Protein AF-A0AAN0NM35-F1 (afdb_monomer_lite)

Foldseek 3Di:
DLPDPVLVVVLVVLLVVVVVVVVVCVVPDDPVRVVVVCPDPSVVVNVVSCVVNVVPD

Structure (mmCIF, N/CA/C/O backbone):
data_AF-A0AAN0NM35-F1
#
_entr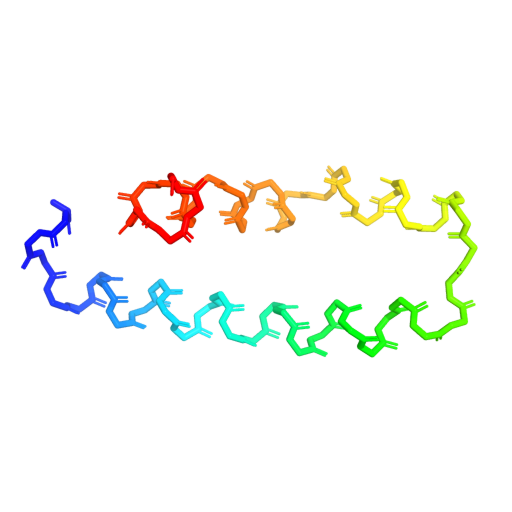y.id   AF-A0AAN0NM35-F1
#
loop_
_atom_site.group_PDB
_atom_site.id
_atom_site.type_symbol
_atom_site.label_atom_id
_atom_site.label_alt_id
_atom_site.label_comp_id
_atom_site.label_asym_id
_atom_site.label_entity_id
_atom_site.label_seq_id
_atom_site.pdbx_PDB_ins_code
_atom_site.Cartn_x
_atom_site.Cartn_y
_atom_site.Cartn_z
_atom_site.occupancy
_atom_site.B_iso_or_equiv
_atom_site.auth_seq_id
_atom_site.auth_comp_id
_atom_site.auth_asym_id
_atom_site.auth_atom_id
_atom_site.pdbx_PDB_model_num
ATOM 1 N N . MET A 1 1 ? 7.629 -1.195 -19.315 1.00 63.94 1 MET A N 1
ATOM 2 C CA . MET A 1 1 ? 7.502 -1.180 -17.838 1.00 63.94 1 MET A CA 1
ATOM 3 C C . MET A 1 1 ? 7.494 -2.584 -17.249 1.00 63.94 1 MET A C 1
ATOM 5 O O . MET A 1 1 ? 8.360 -2.854 -16.439 1.00 63.94 1 MET A O 1
ATOM 9 N N . ARG A 1 2 ? 6.611 -3.508 -17.670 1.00 64.81 2 ARG A N 1
ATOM 10 C CA . ARG A 1 2 ? 6.632 -4.901 -17.164 1.00 64.81 2 ARG A CA 1
ATOM 11 C C . ARG A 1 2 ? 7.945 -5.658 -17.415 1.00 64.81 2 ARG A C 1
ATOM 13 O O . ARG A 1 2 ? 8.271 -6.526 -16.625 1.00 64.81 2 ARG A O 1
ATOM 20 N N . GLU A 1 3 ? 8.701 -5.337 -18.465 1.00 78.69 3 GLU A N 1
ATOM 21 C CA . GLU A 1 3 ? 10.001 -5.983 -18.727 1.00 78.69 3 GLU A CA 1
ATOM 22 C C . GLU A 1 3 ? 11.191 -5.294 -18.045 1.00 78.69 3 GLU A C 1
ATOM 24 O O . GLU A 1 3 ? 12.258 -5.890 -17.917 1.00 78.69 3 GLU A O 1
ATOM 29 N N . ASP A 1 4 ? 10.994 -4.082 -17.526 1.00 89.62 4 ASP A N 1
ATOM 30 C CA . ASP A 1 4 ? 12.025 -3.357 -16.788 1.00 89.62 4 ASP A CA 1
ATOM 31 C C . ASP A 1 4 ? 12.239 -4.039 -15.428 1.00 89.62 4 ASP A C 1
ATOM 33 O O . ASP A 1 4 ? 11.321 -4.170 -14.612 1.00 89.62 4 ASP A O 1
ATOM 37 N N . THR A 1 5 ? 13.446 -4.558 -15.216 1.00 90.31 5 THR A N 1
ATOM 38 C CA . THR A 1 5 ? 13.813 -5.302 -14.008 1.00 90.31 5 THR A CA 1
ATOM 39 C C . THR A 1 5 ? 13.916 -4.399 -12.785 1.00 90.31 5 THR A C 1
ATOM 41 O O . THR A 1 5 ? 13.469 -4.803 -11.713 1.00 90.31 5 THR A O 1
ATOM 44 N N . ILE A 1 6 ? 14.419 -3.171 -12.940 1.00 93.81 6 ILE A N 1
ATOM 45 C CA . ILE A 1 6 ? 14.554 -2.198 -11.847 1.00 93.81 6 ILE A CA 1
ATOM 46 C C . ILE A 1 6 ? 13.169 -1.740 -11.394 1.00 93.81 6 ILE A C 1
ATOM 48 O O . ILE A 1 6 ? 12.886 -1.686 -10.195 1.00 93.81 6 ILE A O 1
ATOM 52 N N . PHE A 1 7 ? 12.282 -1.455 -12.349 1.00 91.12 7 PHE A N 1
ATOM 53 C CA . PHE A 1 7 ? 10.903 -1.093 -12.044 1.00 91.12 7 PHE A CA 1
ATOM 54 C C . PHE A 1 7 ? 10.179 -2.218 -11.295 1.00 91.12 7 PHE A C 1
ATOM 56 O O . PHE A 1 7 ? 9.561 -1.960 -10.264 1.00 91.12 7 PHE A O 1
ATOM 63 N N . ARG A 1 8 ? 10.276 -3.467 -11.773 1.00 91.19 8 ARG A N 1
ATOM 64 C CA . ARG A 1 8 ? 9.637 -4.620 -11.118 1.00 91.19 8 ARG A CA 1
ATOM 65 C C . ARG A 1 8 ? 10.123 -4.832 -9.692 1.00 91.19 8 ARG A C 1
ATOM 67 O O . ARG A 1 8 ? 9.293 -4.990 -8.801 1.00 91.19 8 ARG A O 1
ATOM 74 N N . ASP A 1 9 ? 11.435 -4.806 -9.476 1.00 94.50 9 ASP A N 1
ATOM 75 C CA . ASP A 1 9 ? 12.007 -4.973 -8.139 1.00 94.50 9 ASP A CA 1
ATOM 76 C C . ASP A 1 9 ? 11.542 -3.857 -7.192 1.00 94.50 9 ASP A C 1
ATOM 78 O O . ASP A 1 9 ? 11.061 -4.122 -6.090 1.00 94.50 9 ASP A O 1
ATOM 82 N N . SER A 1 10 ? 11.547 -2.611 -7.676 1.00 96.38 10 SER A N 1
ATOM 83 C CA . SER A 1 10 ? 11.054 -1.457 -6.917 1.00 96.38 10 SER A CA 1
ATOM 84 C C . SER A 1 10 ? 9.572 -1.590 -6.554 1.00 96.38 10 SER A C 1
ATOM 86 O O . SER A 1 10 ? 9.192 -1.323 -5.412 1.00 96.38 10 SER A O 1
ATOM 88 N N . VAL A 1 11 ? 8.726 -2.035 -7.494 1.00 96.00 11 VAL A N 1
ATOM 89 C CA . VAL A 1 11 ? 7.302 -2.277 -7.225 1.00 96.00 11 VAL A CA 1
ATOM 90 C C . VAL A 1 11 ? 7.133 -3.401 -6.210 1.00 96.00 11 VAL A C 1
ATOM 92 O O . VAL A 1 11 ? 6.415 -3.216 -5.234 1.00 96.00 11 VAL A O 1
ATOM 95 N N . HIS A 1 12 ? 7.814 -4.536 -6.373 1.00 94.81 12 HIS A N 1
ATOM 96 C CA . HIS A 1 12 ? 7.727 -5.645 -5.420 1.00 94.81 12 HIS A CA 1
ATOM 97 C C . HIS A 1 12 ? 8.159 -5.224 -4.012 1.00 94.81 12 HIS A C 1
ATOM 99 O O . HIS A 1 12 ? 7.492 -5.562 -3.030 1.00 94.81 12 HIS A O 1
ATOM 105 N N . HIS A 1 13 ? 9.240 -4.449 -3.903 1.00 97.25 13 HIS A N 1
ATOM 106 C CA . HIS A 1 13 ? 9.696 -3.911 -2.629 1.00 97.25 13 HIS A CA 1
ATOM 107 C C . HIS A 1 13 ? 8.644 -2.995 -1.996 1.00 97.25 13 HIS A C 1
ATOM 109 O O . HIS A 1 13 ? 8.323 -3.148 -0.815 1.00 97.25 13 HIS A O 1
ATOM 115 N N . PHE A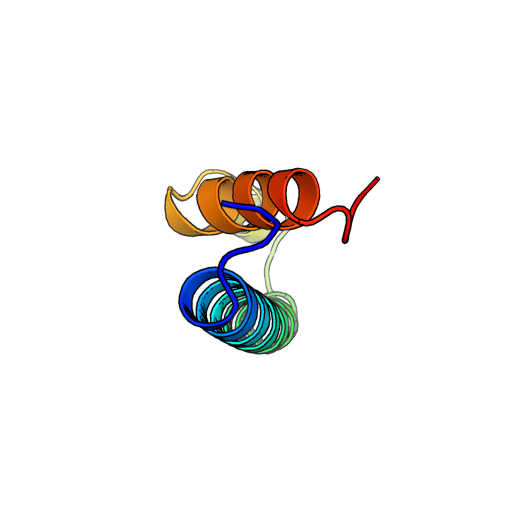 1 14 ? 8.077 -2.076 -2.780 1.00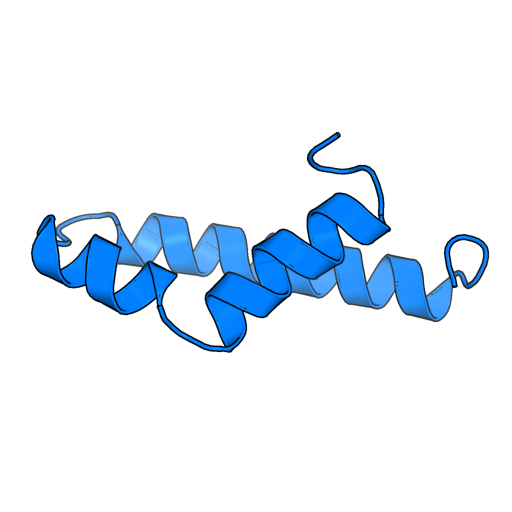 97.94 14 PHE A N 1
ATOM 116 C CA . PHE A 1 14 ? 7.011 -1.189 -2.328 1.00 97.94 14 PHE A CA 1
ATOM 117 C C . PHE A 1 14 ? 5.777 -1.968 -1.856 1.00 97.94 14 PHE A C 1
ATOM 119 O O . PHE A 1 14 ? 5.322 -1.738 -0.736 1.00 97.94 14 PHE A O 1
ATOM 126 N N . LEU A 1 15 ? 5.279 -2.916 -2.660 1.00 97.62 15 LEU A N 1
ATOM 127 C CA . LEU A 1 15 ? 4.114 -3.733 -2.315 1.00 97.62 15 LEU A CA 1
ATOM 128 C C . LEU A 1 15 ? 4.352 -4.472 -0.994 1.00 97.62 15 LEU A C 1
ATOM 130 O O . LEU A 1 15 ? 3.549 -4.363 -0.074 1.00 97.62 15 LEU A O 1
ATOM 134 N N . ARG A 1 16 ? 5.505 -5.130 -0.840 1.00 97.44 16 ARG A N 1
ATOM 135 C CA . ARG A 1 16 ? 5.851 -5.838 0.400 1.00 97.44 16 ARG A CA 1
ATOM 136 C C . ARG A 1 16 ? 5.891 -4.915 1.619 1.00 97.44 16 ARG A C 1
ATOM 138 O O . ARG A 1 16 ? 5.444 -5.297 2.696 1.00 97.44 16 ARG A O 1
ATOM 145 N N . LYS A 1 17 ? 6.474 -3.721 1.490 1.00 98.38 17 LYS A N 1
ATOM 146 C CA . LYS A 1 17 ? 6.571 -2.764 2.603 1.00 98.38 17 LYS A CA 1
ATOM 147 C C . LYS A 1 17 ? 5.212 -2.188 2.980 1.00 98.38 17 LYS A C 1
ATOM 149 O O . LYS A 1 17 ? 4.943 -2.038 4.169 1.00 98.38 17 LYS A O 1
ATOM 154 N N . PHE A 1 18 ? 4.380 -1.882 1.989 1.00 98.19 18 PHE A N 1
ATOM 155 C CA . PHE A 1 18 ? 3.036 -1.381 2.231 1.00 98.19 18 PHE A CA 1
ATOM 156 C C . PHE A 1 18 ? 2.156 -2.445 2.889 1.00 98.19 18 PHE A C 1
ATOM 158 O O . PHE A 1 18 ? 1.492 -2.128 3.865 1.00 98.19 18 PHE A O 1
ATOM 165 N N . ASP A 1 19 ? 2.214 -3.694 2.425 1.00 97.38 19 ASP A N 1
ATOM 166 C CA . ASP A 1 19 ? 1.461 -4.817 2.997 1.00 97.38 19 ASP A CA 1
ATOM 167 C C . ASP A 1 19 ? 1.802 -5.050 4.480 1.00 97.38 19 ASP A C 1
ATOM 169 O O . ASP A 1 19 ? 0.915 -5.087 5.328 1.00 97.38 19 ASP A O 1
ATOM 173 N N . LEU A 1 20 ? 3.095 -5.071 4.826 1.00 98.12 20 LEU A N 1
ATOM 174 C CA . LEU A 1 20 ? 3.544 -5.180 6.221 1.00 98.12 20 LEU A CA 1
ATOM 175 C C . LEU A 1 20 ? 3.052 -4.019 7.097 1.00 98.12 20 LEU A C 1
ATOM 177 O O . LEU A 1 20 ? 2.667 -4.227 8.246 1.00 98.12 20 LEU A O 1
ATOM 181 N N . MET A 1 21 ? 3.086 -2.795 6.566 1.00 97.88 21 MET A N 1
ATOM 182 C CA . MET A 1 21 ? 2.587 -1.618 7.276 1.00 97.88 21 MET A CA 1
ATOM 183 C C . MET A 1 21 ? 1.070 -1.692 7.458 1.00 97.88 21 MET A C 1
ATOM 185 O O . MET A 1 21 ? 0.585 -1.457 8.560 1.00 97.88 21 MET A O 1
ATOM 189 N N . LEU A 1 22 ? 0.338 -2.065 6.405 1.00 97.94 22 LEU A N 1
ATOM 190 C CA . LEU A 1 22 ? -1.114 -2.186 6.426 1.00 97.94 22 LEU A CA 1
ATOM 191 C C . LEU A 1 22 ? -1.568 -3.258 7.416 1.00 97.94 22 LEU A C 1
ATOM 193 O O . LEU A 1 22 ? -2.503 -3.003 8.162 1.00 97.94 22 LEU A O 1
ATOM 197 N N . ALA A 1 23 ? -0.895 -4.410 7.471 1.00 97.88 23 ALA A N 1
ATOM 198 C CA . ALA A 1 23 ? -1.195 -5.460 8.441 1.00 97.88 23 ALA A CA 1
ATOM 199 C C . ALA A 1 23 ? -1.039 -4.964 9.888 1.00 97.88 23 ALA A C 1
ATOM 201 O O . ALA A 1 23 ? -1.916 -5.197 10.714 1.00 97.88 23 ALA A O 1
ATOM 202 N N . GLY A 1 24 ? 0.043 -4.232 10.183 1.00 98.25 24 GLY A N 1
ATOM 203 C CA . GLY A 1 24 ? 0.253 -3.638 11.506 1.00 98.25 24 GLY A CA 1
ATOM 204 C C . GLY A 1 24 ? -0.716 -2.497 11.825 1.00 98.25 24 GLY A C 1
ATOM 205 O O . GLY A 1 24 ? -1.111 -2.338 12.971 1.00 98.25 24 GLY A O 1
ATOM 206 N N . PHE A 1 25 ? -1.118 -1.710 10.825 1.00 97.81 25 PHE A N 1
ATOM 207 C CA . PHE A 1 25 ? -2.126 -0.661 10.989 1.00 97.81 25 PHE A CA 1
ATOM 208 C C . PHE A 1 25 ? -3.523 -1.242 11.220 1.00 97.81 25 PHE A C 1
ATOM 210 O O . PHE A 1 25 ? -4.266 -0.726 12.045 1.00 97.81 25 PHE A O 1
ATOM 217 N N . ALA A 1 26 ? -3.884 -2.293 10.483 1.00 97.88 26 ALA A N 1
ATOM 218 C CA . ALA A 1 26 ? -5.192 -2.926 10.567 1.00 97.88 26 ALA A CA 1
ATOM 219 C C . ALA A 1 26 ? -5.429 -3.594 11.930 1.00 97.88 26 ALA A C 1
ATOM 221 O O . ALA A 1 26 ? -6.580 -3.717 12.349 1.00 97.88 26 ALA A O 1
ATOM 222 N N . ASP A 1 27 ? -4.361 -3.979 12.634 1.00 97.62 27 ASP A N 1
ATOM 223 C CA . ASP A 1 27 ? -4.434 -4.484 14.003 1.00 97.62 27 ASP A CA 1
ATOM 224 C C . ASP A 1 27 ? -4.893 -3.376 14.968 1.00 97.62 27 ASP A C 1
ATOM 226 O O . ASP A 1 27 ? -4.129 -2.510 15.393 1.00 97.62 27 ASP A O 1
ATOM 230 N N . GLY A 1 28 ? -6.192 -3.372 15.274 1.00 96.69 28 GLY A N 1
ATOM 231 C CA . GLY A 1 28 ? -6.830 -2.377 16.137 1.00 96.69 28 GLY A CA 1
ATOM 232 C C . GLY A 1 28 ? -7.366 -1.134 15.418 1.00 96.69 28 GLY A C 1
ATOM 233 O O . GLY A 1 28 ? -7.888 -0.238 16.086 1.00 96.69 28 GLY A O 1
ATOM 234 N N . ALA A 1 29 ? -7.292 -1.063 14.085 1.00 98.06 29 ALA A N 1
ATOM 235 C CA . ALA A 1 29 ? -7.969 -0.010 13.331 1.00 98.06 29 ALA A CA 1
ATOM 236 C C . ALA A 1 29 ? -9.493 -0.195 13.363 1.00 98.06 29 ALA A C 1
ATOM 238 O O . ALA A 1 29 ? -10.006 -1.306 13.245 1.00 98.06 29 ALA A O 1
ATOM 239 N N . SER A 1 30 ? -10.223 0.916 13.476 1.00 98.56 30 SER A N 1
ATOM 240 C CA . SER A 1 30 ? -11.665 0.928 13.232 1.00 98.56 30 SER A CA 1
ATOM 241 C C . SER A 1 30 ? -11.973 0.884 11.734 1.00 98.56 30 SER A C 1
ATOM 243 O O . SER A 1 30 ? -11.136 1.249 10.905 1.00 98.56 30 SER A O 1
ATOM 245 N N . ASP A 1 31 ? -13.210 0.531 11.388 1.00 98.06 31 ASP A N 1
ATOM 246 C CA . ASP A 1 31 ? -13.690 0.544 10.001 1.00 98.06 31 ASP A CA 1
ATOM 247 C C . ASP A 1 31 ? -13.500 1.918 9.335 1.00 98.06 31 ASP A C 1
ATOM 249 O O . ASP A 1 31 ? -13.005 2.003 8.211 1.00 98.06 31 ASP A O 1
ATOM 253 N N . ASP A 1 32 ? -13.790 3.009 10.053 1.00 98.44 32 ASP A N 1
ATOM 254 C CA . ASP A 1 32 ? -13.571 4.377 9.562 1.00 98.44 32 ASP A CA 1
ATOM 255 C C . ASP A 1 32 ? -12.087 4.663 9.284 1.00 98.44 32 ASP A C 1
ATOM 257 O O . ASP A 1 32 ? -11.743 5.325 8.301 1.00 98.44 32 ASP A O 1
ATOM 261 N N . ALA A 1 33 ? -11.186 4.146 10.125 1.00 98.19 33 ALA A N 1
ATOM 262 C CA . ALA A 1 33 ? -9.748 4.303 9.937 1.00 98.19 33 ALA A CA 1
ATOM 263 C C . ALA A 1 33 ? -9.242 3.485 8.736 1.00 98.19 33 ALA A C 1
ATOM 265 O O . ALA A 1 33 ? -8.394 3.963 7.979 1.00 98.19 33 ALA A O 1
ATOM 266 N N . LEU A 1 34 ? -9.790 2.285 8.518 1.00 98.00 34 LEU A N 1
ATOM 267 C CA . LEU A 1 34 ? -9.503 1.462 7.340 1.00 98.00 34 LEU A CA 1
ATOM 268 C C . LEU A 1 34 ? -9.988 2.138 6.050 1.00 98.00 34 LEU A C 1
ATOM 270 O O . LEU A 1 34 ? -9.241 2.191 5.070 1.00 98.00 34 LEU A O 1
ATOM 274 N N . LEU A 1 35 ? -11.192 2.720 6.061 1.00 97.88 35 LEU A N 1
ATOM 275 C CA . LEU A 1 35 ? -11.722 3.494 4.936 1.00 97.88 35 LEU A CA 1
ATOM 276 C C . LEU A 1 35 ? -10.834 4.704 4.627 1.00 97.88 35 LEU A C 1
ATOM 278 O O . LEU A 1 35 ? -10.437 4.905 3.480 1.00 97.88 35 LEU A O 1
ATOM 282 N N . ALA A 1 36 ? -10.446 5.471 5.647 1.00 98.19 36 ALA A N 1
ATOM 283 C CA . ALA A 1 36 ? -9.548 6.609 5.469 1.00 98.19 36 ALA A CA 1
ATOM 284 C C . ALA A 1 36 ? -8.170 6.191 4.918 1.00 98.19 36 ALA A C 1
ATOM 286 O O . ALA A 1 36 ? -7.620 6.874 4.051 1.00 98.19 36 ALA A O 1
ATOM 287 N N . MET A 1 37 ? -7.620 5.058 5.372 1.00 98.12 37 MET A N 1
ATOM 288 C CA . MET A 1 37 ? -6.359 4.509 4.862 1.00 98.12 37 MET A CA 1
ATOM 289 C C . MET A 1 37 ? -6.457 4.154 3.372 1.00 98.12 37 MET A C 1
ATOM 291 O O . MET A 1 37 ? -5.565 4.513 2.594 1.00 98.12 37 MET A O 1
ATOM 295 N N . ALA A 1 38 ? -7.548 3.501 2.962 1.00 97.25 38 ALA A N 1
ATOM 296 C CA . ALA A 1 38 ? -7.792 3.110 1.573 1.00 97.25 38 ALA A CA 1
ATOM 297 C C . ALA A 1 38 ? -7.871 4.316 0.616 1.00 97.25 38 ALA A C 1
ATOM 299 O O . ALA A 1 38 ? -7.474 4.221 -0.548 1.00 97.25 38 ALA A O 1
ATOM 300 N N . GLU A 1 39 ? -8.312 5.470 1.115 1.00 97.69 39 GLU A N 1
ATOM 301 C CA . GLU A 1 39 ? -8.438 6.706 0.340 1.00 97.69 39 GLU A CA 1
ATOM 302 C C . GLU A 1 39 ? -7.108 7.443 0.116 1.00 97.69 39 GLU A C 1
ATOM 304 O O . GLU A 1 39 ? -7.011 8.327 -0.745 1.00 97.69 39 GLU A O 1
ATOM 309 N N . THR A 1 40 ? -6.045 7.062 0.831 1.00 98.44 40 THR A N 1
ATOM 310 C CA . THR A 1 40 ? -4.733 7.696 0.680 1.00 98.44 40 THR A CA 1
ATOM 311 C C . THR A 1 40 ? -4.127 7.460 -0.706 1.00 98.44 40 THR A C 1
ATOM 313 O O . THR A 1 40 ? -4.308 6.428 -1.358 1.00 98.44 40 THR A O 1
ATOM 316 N N . ARG A 1 41 ? -3.306 8.415 -1.158 1.00 98.31 41 ARG A N 1
ATOM 317 C CA . ARG A 1 41 ? -2.565 8.298 -2.427 1.00 98.31 41 ARG A CA 1
ATOM 318 C C . ARG A 1 41 ? -1.678 7.049 -2.469 1.00 98.31 41 ARG A C 1
ATOM 320 O O . ARG A 1 41 ? -1.544 6.443 -3.527 1.00 98.31 41 ARG A O 1
ATOM 327 N N . THR A 1 42 ? -1.095 6.661 -1.335 1.00 98.00 42 THR A N 1
ATOM 328 C CA . THR A 1 42 ? -0.217 5.489 -1.227 1.00 98.00 42 THR A CA 1
ATOM 329 C C . THR A 1 42 ? -1.000 4.182 -1.356 1.00 98.00 42 THR A C 1
ATOM 331 O O . THR A 1 42 ? -0.567 3.305 -2.099 1.00 98.00 42 THR A O 1
ATOM 334 N N . ALA A 1 43 ? -2.177 4.071 -0.729 1.00 98.12 43 ALA A N 1
ATOM 335 C CA . ALA A 1 43 ? -3.054 2.908 -0.892 1.00 98.12 43 ALA A CA 1
ATOM 336 C C . ALA A 1 43 ? -3.564 2.772 -2.337 1.00 98.12 43 ALA A C 1
ATOM 338 O O . ALA A 1 43 ? -3.541 1.689 -2.924 1.00 98.12 43 ALA A O 1
ATOM 339 N N . ARG A 1 44 ? -3.930 3.892 -2.974 1.00 97.75 44 ARG A N 1
ATOM 340 C CA . ARG A 1 44 ? -4.286 3.906 -4.403 1.00 97.75 44 ARG A CA 1
ATOM 341 C C . ARG A 1 44 ? -3.112 3.475 -5.290 1.00 97.75 44 ARG A C 1
ATOM 343 O O . ARG A 1 44 ? -3.315 2.721 -6.240 1.00 97.75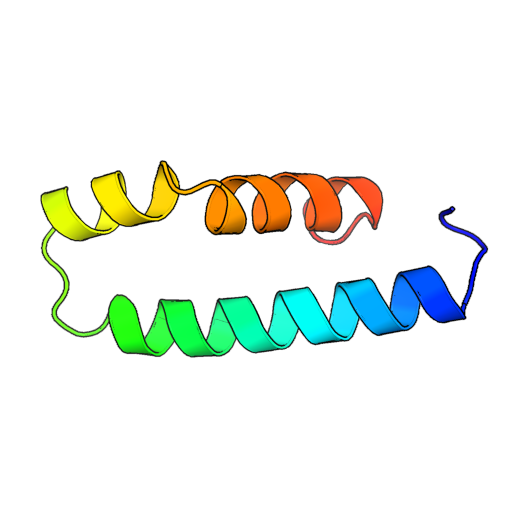 44 ARG A O 1
ATOM 350 N N . ALA A 1 45 ? -1.888 3.906 -4.970 1.00 97.75 45 ALA A N 1
ATOM 351 C CA . ALA A 1 45 ? -0.681 3.477 -5.674 1.00 97.75 45 ALA A CA 1
ATOM 352 C C . ALA A 1 45 ? -0.407 1.974 -5.496 1.00 97.75 45 ALA A C 1
ATOM 354 O O . ALA A 1 45 ? -0.046 1.320 -6.467 1.00 97.75 45 ALA A O 1
ATOM 355 N N . PHE A 1 46 ? -0.638 1.413 -4.305 1.00 97.88 46 PHE A N 1
ATOM 356 C CA . PHE A 1 46 ? -0.550 -0.029 -4.050 1.00 97.88 46 PHE A CA 1
ATOM 357 C C . PHE A 1 46 ? -1.463 -0.829 -4.980 1.00 97.88 46 PHE A C 1
ATOM 359 O O . PHE A 1 46 ? -0.980 -1.690 -5.716 1.00 97.88 46 PHE A O 1
ATOM 366 N N . MET A 1 47 ? -2.747 -0.469 -5.045 1.00 96.38 47 MET A N 1
ATOM 367 C CA . MET A 1 47 ? -3.705 -1.134 -5.936 1.00 96.38 47 MET A CA 1
ATOM 368 C C . MET A 1 47 ? -3.338 -0.980 -7.417 1.00 96.38 47 MET A C 1
ATOM 370 O O . MET A 1 47 ? -3.416 -1.945 -8.178 1.00 96.38 47 MET A O 1
ATOM 374 N N . LEU A 1 48 ? -2.928 0.221 -7.839 1.00 95.88 48 LEU A N 1
ATOM 375 C CA . LEU A 1 48 ? -2.558 0.492 -9.229 1.00 95.88 48 LEU A CA 1
ATOM 376 C C . LEU A 1 48 ? -1.312 -0.294 -9.652 1.00 95.88 48 LEU A C 1
ATOM 378 O O . LEU A 1 48 ? -1.312 -0.919 -10.711 1.00 95.88 48 LEU A O 1
ATOM 382 N N . LEU A 1 49 ? -0.259 -0.268 -8.832 1.00 95.56 49 LEU A N 1
ATOM 383 C CA . LEU A 1 49 ? 1.005 -0.929 -9.138 1.00 95.56 49 LEU A CA 1
ATOM 384 C C . LEU A 1 49 ? 0.861 -2.449 -9.116 1.00 95.56 49 LEU A C 1
ATOM 386 O O . LEU A 1 49 ? 1.340 -3.090 -10.045 1.00 95.56 49 LEU A O 1
ATOM 390 N N . GLY A 1 50 ? 0.151 -3.014 -8.134 1.00 94.06 50 GLY A N 1
ATOM 391 C CA . GLY A 1 50 ? -0.067 -4.459 -8.070 1.00 94.06 50 GLY A CA 1
ATOM 392 C C . GLY A 1 50 ? -0.856 -4.999 -9.266 1.00 94.06 50 GLY A C 1
ATOM 393 O O . GLY A 1 50 ? -0.507 -6.047 -9.804 1.00 94.06 50 GLY A O 1
ATOM 394 N N . ARG A 1 51 ? -1.846 -4.258 -9.779 1.00 93.00 51 ARG A N 1
ATOM 395 C CA . ARG A 1 51 ? -2.510 -4.606 -11.053 1.00 93.00 51 ARG A CA 1
ATOM 396 C C . ARG A 1 51 ? -1.572 -4.443 -12.248 1.00 93.00 51 ARG A C 1
ATOM 398 O O . ARG A 1 51 ? -1.438 -5.342 -13.074 1.00 93.00 51 ARG A O 1
ATOM 405 N N . ALA A 1 52 ? -0.843 -3.329 -12.321 1.00 90.19 52 ALA A N 1
ATOM 406 C CA . ALA A 1 52 ? 0.110 -3.088 -13.403 1.00 90.19 52 ALA A CA 1
ATOM 407 C C . ALA A 1 52 ? 1.196 -4.178 -13.490 1.00 90.19 52 ALA A C 1
ATOM 409 O O . ALA A 1 52 ? 1.668 -4.476 -14.589 1.00 90.19 52 ALA A O 1
ATOM 410 N N . THR A 1 53 ? 1.563 -4.824 -12.379 1.00 90.25 53 THR A N 1
ATOM 411 C CA . THR A 1 53 ? 2.504 -5.957 -12.345 1.00 90.25 53 THR A CA 1
ATOM 412 C C . THR A 1 53 ? 1.848 -7.336 -12.412 1.00 90.25 53 THR A C 1
ATOM 414 O O . THR A 1 53 ? 2.576 -8.316 -12.533 1.00 90.25 53 THR A O 1
ATOM 417 N N . GLY A 1 54 ? 0.513 -7.431 -12.413 1.00 88.50 54 GLY A N 1
ATOM 418 C CA . GLY A 1 54 ? -0.220 -8.705 -12.462 1.00 88.50 54 GLY A CA 1
ATOM 419 C C . GLY A 1 54 ? -0.231 -9.464 -11.130 1.00 88.50 54 GLY A C 1
ATOM 420 O O . GLY A 1 54 ? -0.441 -10.667 -11.107 1.00 88.50 54 GL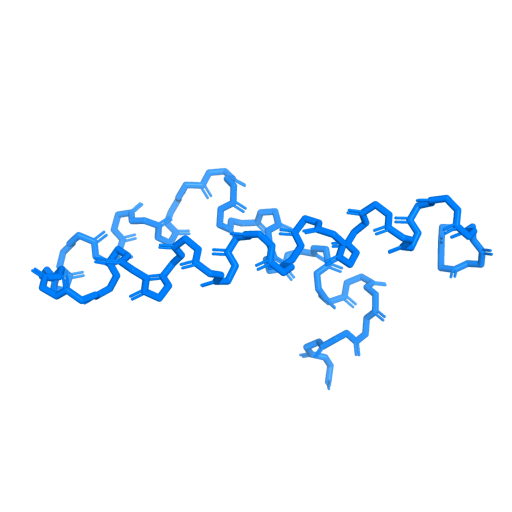Y A O 1
ATOM 421 N N . THR A 1 55 ? 0.035 -8.777 -10.018 1.00 87.75 55 THR A N 1
ATOM 422 C CA . THR A 1 55 ? -0.024 -9.338 -8.659 1.00 87.75 55 THR A CA 1
ATOM 423 C C . THR A 1 55 ? -1.467 -9.496 -8.168 1.00 87.75 55 THR A C 1
ATOM 425 O O . 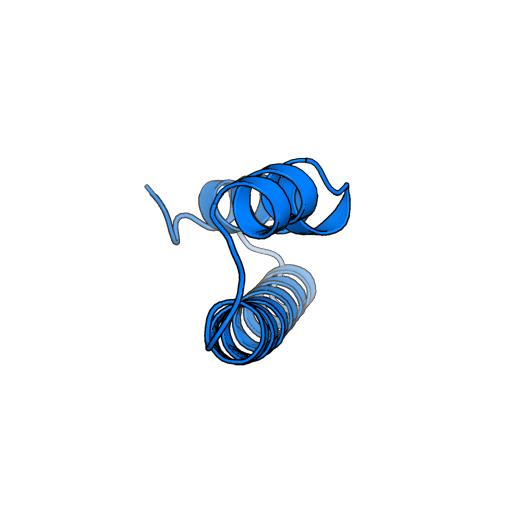THR A 1 55 ? -1.726 -10.347 -7.325 1.00 87.75 55 THR A O 1
ATOM 428 N N . PHE A 1 56 ? -2.389 -8.669 -8.675 1.00 85.25 56 PHE A N 1
ATOM 429 C CA . PHE A 1 56 ? -3.805 -8.631 -8.274 1.00 85.25 56 PHE A CA 1
ATOM 430 C C . PHE A 1 56 ? -4.783 -8.938 -9.423 1.00 85.25 56 PHE A C 1
ATOM 432 O O . PHE A 1 56 ? -5.969 -8.641 -9.277 1.00 85.25 56 PHE A O 1
ATOM 439 N N . ASP A 1 57 ? -4.278 -9.431 -10.558 1.00 71.38 57 ASP A N 1
ATOM 440 C CA . ASP A 1 57 ? -5.110 -9.928 -11.669 1.00 71.38 57 ASP A CA 1
ATOM 441 C C . ASP A 1 57 ? -5.619 -11.350 -11.378 1.00 71.38 57 ASP A C 1
ATOM 443 O O . ASP A 1 57 ? -4.872 -12.124 -10.732 1.00 71.38 57 ASP A O 1
#

Sequence (57 aa):
MREDTIFRDSVHHFLRKFDLMLAGFADGASDDALLAMAETRTARAFMLLGRATGTFD

Secondary structure (DSSP, 8-state):
-TT-HHHHHHHHHHHHHHHHHHHHHHTT--HHHHHHHHTSHHHHHHHHHHHHHTS--

pLDDT: mean 94.08, std 7.58, range [63.94, 98.56]

Organism: NCBI:txid3137370

Radius of gyration: 12.57 Å; chains: 1; bounding box: 28×18×35 Å